Protein AF-A0A534MTF2-F1 (afdb_monomer)

Foldseek 3Di:
DDDPPPDDDPVVVVVVVVVVVVVVCVVQQQWDWDQDPVPSDTDTGGPDDFKDKDWDPDPPDRTDIAIEGEDADVVLVCCLVVVHVYYHYDCVVVVVCVVVVHHPDPDDGPDDDPDDDDDPDDDDDDDDPVGD

Sequence (132 aa):
MSAMRHRYNAEIQRAKGLLELAAALYDTSLSFQTTRAAEQVLQTESRVGYSITLSLAAAREKGVSLSFAADGFRELKAVAQRKISLAWINPSVAATLAFRGKGLFSRPLAIRSIAVFPSYDVMAFAVHESTG

Mean predicted aligned error: 12.07 Å

Radius of gyration: 20.93 Å; Cα contacts (8 Å, |Δi|>4): 111; chains: 1; bounding box: 71×38×53 Å

pLDDT: mean 73.78, std 12.61, range [45.97, 93.81]

Nearest PDB structures (foldseek):
  4bts-assembly1_A3  TM=1.855E-01  e=2.996E-01  Tetrahymena thermophila
  8xpm-assembly1_f4  TM=3.095E-01  e=5.447E+00  Escherichia phage Lambda
  8apo-assembly1_Au  TM=1.886E-01  e=7.574E+00  Polytomella magna

Secondary structure (DSSP, 8-state):
---------HHHHHHHHHHHHHHHHHHHS--EEEE-TTT--EEEE-SS-SEEEEEE--SSS--EEEEEEEESHHHHHHHHTTSSSEEEE-HHHHHHHHHTT--SSSS-------------PPP-----TTT-

Structure (mmCIF, N/CA/C/O backbone):
data_AF-A0A534MTF2-F1
#
_entry.id   AF-A0A534MTF2-F1
#
loop_
_atom_site.group_PDB
_atom_site.id
_atom_site.type_symbol
_atom_site.label_atom_id
_atom_site.label_alt_id
_atom_site.label_comp_id
_atom_site.label_asym_id
_atom_site.label_entity_id
_atom_site.label_seq_id
_atom_site.pdbx_PDB_ins_code
_atom_site.Cartn_x
_atom_site.Cartn_y
_atom_site.Cartn_z
_atom_site.occupancy
_atom_site.B_iso_or_equiv
_atom_site.auth_seq_id
_atom_site.auth_comp_id
_atom_site.auth_asym_id
_atom_site.auth_atom_id
_atom_site.pdbx_PDB_model_num
ATOM 1 N N . MET A 1 1 ? 46.611 13.992 -22.892 1.00 45.97 1 MET A N 1
ATOM 2 C CA . MET A 1 1 ? 46.160 13.359 -21.631 1.00 45.97 1 MET A CA 1
ATOM 3 C C . MET A 1 1 ? 44.718 12.906 -21.823 1.00 45.97 1 MET A C 1
ATOM 5 O O . MET A 1 1 ? 43.863 13.751 -22.047 1.00 45.97 1 MET A O 1
ATOM 9 N N . SER A 1 2 ? 44.461 11.595 -21.855 1.00 51.94 2 SER A N 1
ATOM 10 C CA . SER A 1 2 ? 43.104 11.050 -22.016 1.00 51.94 2 SER A CA 1
ATOM 11 C C . SER A 1 2 ? 42.337 11.237 -20.708 1.00 51.94 2 SER A C 1
ATOM 13 O O . SER A 1 2 ? 42.767 10.728 -19.674 1.00 51.94 2 SER A O 1
ATOM 15 N N . ALA A 1 3 ? 41.245 12.003 -20.730 1.00 56.56 3 ALA A N 1
ATOM 16 C CA . ALA A 1 3 ? 40.379 12.159 -19.570 1.00 56.56 3 ALA A CA 1
ATOM 17 C C . ALA A 1 3 ? 39.772 10.792 -19.225 1.00 56.56 3 ALA A C 1
ATOM 19 O O . ALA A 1 3 ? 38.963 10.251 -19.983 1.00 56.56 3 ALA A O 1
ATOM 20 N N . MET A 1 4 ? 40.189 10.222 -18.096 1.00 53.50 4 MET A N 1
ATOM 21 C CA . MET A 1 4 ? 39.661 8.970 -17.570 1.00 53.50 4 MET A CA 1
ATOM 22 C C . MET A 1 4 ? 38.154 9.137 -17.327 1.00 53.50 4 MET A C 1
ATOM 24 O O . MET A 1 4 ? 37.729 9.737 -16.343 1.00 53.50 4 MET A O 1
ATOM 28 N N . ARG A 1 5 ? 37.324 8.655 -18.260 1.00 57.16 5 ARG A N 1
ATOM 29 C CA . ARG A 1 5 ? 35.864 8.691 -18.121 1.00 57.16 5 ARG A CA 1
ATOM 30 C C . ARG A 1 5 ? 35.455 7.687 -17.053 1.00 57.16 5 ARG A C 1
ATOM 32 O O . ARG A 1 5 ? 35.345 6.493 -17.326 1.00 57.16 5 ARG A O 1
ATOM 39 N N . HIS A 1 6 ? 35.218 8.177 -15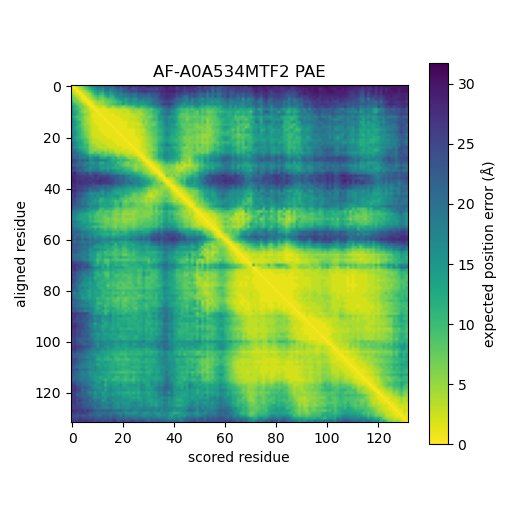.843 1.00 62.28 6 HIS A N 1
ATOM 40 C CA .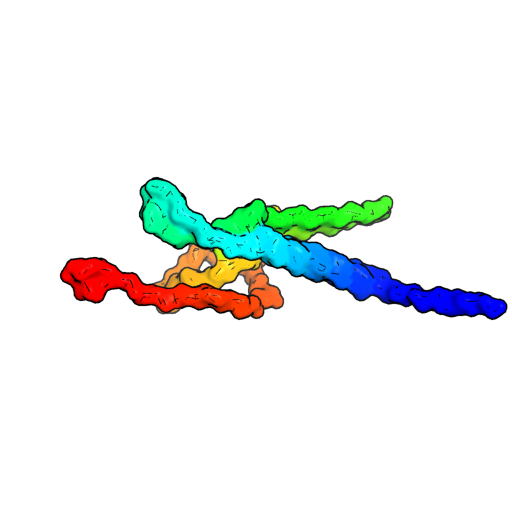 HIS A 1 6 ? 34.650 7.375 -14.772 1.00 62.28 6 HIS A CA 1
ATOM 41 C C . HIS A 1 6 ? 33.191 7.060 -15.132 1.00 62.28 6 HIS A C 1
ATOM 43 O O . HIS A 1 6 ? 32.315 7.922 -15.076 1.00 62.28 6 HIS A O 1
ATOM 49 N N . ARG A 1 7 ? 32.933 5.842 -15.620 1.00 57.56 7 ARG A N 1
ATOM 50 C CA . ARG A 1 7 ? 31.566 5.394 -15.897 1.00 57.56 7 ARG A CA 1
ATOM 51 C C . ARG A 1 7 ? 30.886 5.104 -14.566 1.00 57.56 7 ARG A C 1
ATOM 53 O O . ARG A 1 7 ? 31.275 4.171 -13.871 1.00 57.56 7 ARG A O 1
ATOM 60 N N . TYR A 1 8 ? 29.870 5.891 -14.227 1.00 61.03 8 TYR A N 1
ATOM 61 C CA . TYR A 1 8 ? 28.986 5.570 -13.112 1.00 61.03 8 TYR A CA 1
ATOM 62 C C . TYR A 1 8 ? 28.335 4.203 -13.345 1.00 61.03 8 TYR A C 1
ATOM 64 O O . TYR A 1 8 ? 27.947 3.883 -14.471 1.00 61.03 8 TYR A O 1
ATOM 72 N N . ASN A 1 9 ? 28.217 3.397 -12.287 1.00 76.31 9 ASN A N 1
ATOM 73 C CA . ASN A 1 9 ? 27.555 2.100 -12.366 1.00 76.31 9 ASN A CA 1
ATOM 74 C C . ASN A 1 9 ? 26.104 2.301 -12.846 1.00 76.31 9 ASN A C 1
ATOM 76 O O . ASN A 1 9 ? 25.296 2.950 -12.179 1.00 76.31 9 ASN A O 1
ATOM 80 N N . ALA A 1 10 ? 25.788 1.757 -14.023 1.00 69.94 10 ALA A N 1
ATOM 81 C CA . ALA A 1 10 ? 24.492 1.923 -14.675 1.00 69.94 10 ALA A CA 1
ATOM 82 C C . ALA A 1 10 ? 23.331 1.316 -13.870 1.00 69.94 10 ALA A C 1
ATOM 84 O O . ALA A 1 10 ? 22.180 1.710 -14.040 1.00 69.94 10 ALA A O 1
ATOM 85 N N . GLU A 1 11 ? 23.605 0.343 -13.006 1.00 56.75 11 GLU A N 1
ATOM 86 C CA . GLU A 1 11 ? 22.626 -0.230 -12.087 1.00 56.75 11 GLU A CA 1
ATOM 87 C C . GLU A 1 11 ? 22.278 0.762 -10.971 1.00 56.75 11 GLU A C 1
ATOM 89 O O . GLU A 1 11 ? 21.104 1.058 -10.756 1.00 56.75 11 GLU A O 1
ATOM 94 N N . ILE A 1 12 ? 23.297 1.387 -10.369 1.00 61.56 12 ILE A N 1
ATOM 95 C CA . ILE A 1 12 ? 23.130 2.423 -9.338 1.00 61.56 12 ILE A CA 1
ATOM 96 C C . ILE A 1 12 ? 22.376 3.635 -9.897 1.00 61.56 12 ILE A C 1
ATOM 98 O O . ILE A 1 12 ? 21.466 4.144 -9.250 1.00 61.56 12 ILE A O 1
ATOM 102 N N . GLN A 1 13 ? 22.703 4.080 -11.114 1.00 70.62 13 GLN A N 1
ATOM 103 C CA . GLN A 1 13 ? 22.026 5.223 -11.740 1.00 70.62 13 GLN A CA 1
ATOM 104 C C . GLN A 1 13 ? 20.548 4.940 -12.045 1.00 70.62 13 GLN A C 1
ATOM 106 O O . GLN A 1 13 ? 19.701 5.806 -11.836 1.00 70.62 13 GLN A O 1
ATOM 111 N N . ARG A 1 14 ? 20.211 3.718 -12.481 1.00 65.81 14 ARG A N 1
ATOM 112 C CA . ARG A 1 14 ? 18.814 3.310 -12.711 1.00 65.81 14 ARG A CA 1
ATOM 113 C C . ARG A 1 14 ? 18.022 3.222 -11.409 1.00 65.81 14 ARG A C 1
ATOM 115 O O . ARG A 1 14 ? 16.898 3.714 -11.358 1.00 65.81 14 ARG A O 1
ATOM 122 N N . ALA A 1 15 ? 18.615 2.651 -10.361 1.00 61.75 15 ALA A N 1
ATOM 123 C CA . ALA A 1 15 ? 18.000 2.599 -9.038 1.00 61.75 15 ALA A CA 1
ATOM 124 C C . ALA A 1 15 ? 17.772 4.009 -8.466 1.00 61.75 15 ALA A C 1
ATOM 126 O O . ALA A 1 15 ? 16.673 4.311 -8.005 1.00 61.75 15 ALA A O 1
ATOM 127 N N . LYS A 1 16 ? 18.771 4.895 -8.572 1.00 67.25 16 LYS A N 1
ATOM 128 C CA . LYS A 1 16 ? 18.668 6.301 -8.155 1.00 67.25 16 LYS A CA 1
ATOM 129 C C . LYS A 1 16 ? 17.542 7.030 -8.887 1.00 67.25 16 LYS A C 1
ATOM 131 O O . LYS A 1 16 ? 16.707 7.634 -8.230 1.00 67.25 16 LYS A O 1
ATOM 136 N N . GLY A 1 17 ? 17.473 6.920 -10.215 1.00 72.44 17 GLY A N 1
ATOM 137 C CA . GLY A 1 17 ? 16.425 7.579 -11.002 1.00 72.44 17 GLY A CA 1
ATOM 138 C C . GLY A 1 17 ? 15.009 7.105 -10.652 1.00 72.44 17 GLY A C 1
ATOM 139 O O . GLY A 1 17 ? 14.086 7.914 -10.611 1.00 72.44 17 GLY A O 1
ATOM 140 N N . LEU A 1 18 ? 14.829 5.815 -10.340 1.00 71.56 18 LEU A N 1
ATOM 141 C CA . LEU A 1 18 ? 13.539 5.289 -9.879 1.00 71.56 18 LEU A CA 1
ATOM 142 C C . LEU A 1 18 ? 13.146 5.862 -8.509 1.00 71.56 18 LEU A C 1
ATOM 144 O O . LEU A 1 18 ? 11.994 6.244 -8.3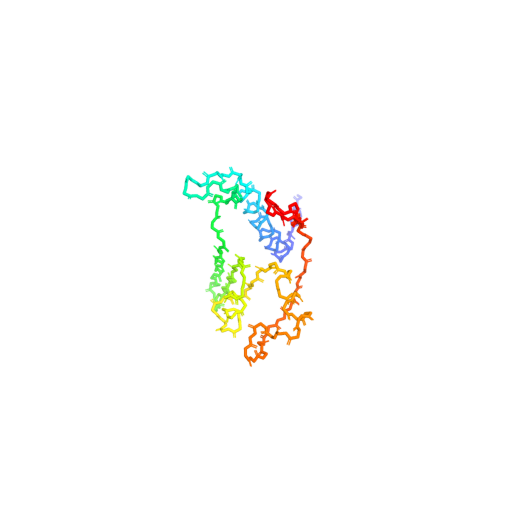13 1.00 71.56 18 LEU A O 1
ATOM 148 N N . LEU A 1 19 ? 14.099 5.929 -7.574 1.00 64.50 19 LEU A N 1
ATOM 149 C CA . LEU A 1 19 ? 13.876 6.502 -6.246 1.00 64.50 19 LEU A CA 1
ATOM 150 C C . LEU A 1 19 ? 13.581 8.003 -6.317 1.00 64.50 19 LEU A C 1
ATOM 152 O O . LEU A 1 19 ? 12.708 8.473 -5.601 1.00 64.50 19 LEU A O 1
ATOM 156 N N . GLU A 1 20 ? 14.250 8.739 -7.204 1.00 70.94 20 GLU A N 1
ATOM 157 C CA . GLU A 1 20 ? 13.979 10.162 -7.439 1.00 70.94 20 GLU A CA 1
ATOM 158 C C . GLU A 1 20 ? 12.593 10.388 -8.048 1.00 70.94 20 GLU A C 1
ATOM 160 O O . GLU A 1 20 ? 11.888 11.296 -7.622 1.00 70.94 20 GLU A O 1
ATOM 165 N N . LEU A 1 21 ? 12.156 9.540 -8.985 1.00 72.12 21 LEU A N 1
ATOM 166 C CA . LEU A 1 21 ? 10.784 9.567 -9.505 1.00 72.12 21 LEU A CA 1
ATOM 167 C C . LEU A 1 21 ? 9.756 9.293 -8.404 1.00 72.12 21 LEU A C 1
ATOM 169 O O . LEU A 1 21 ? 8.764 10.008 -8.304 1.00 72.12 21 LEU A O 1
ATOM 173 N N . ALA A 1 22 ? 9.994 8.282 -7.567 1.00 68.88 22 ALA A N 1
ATOM 174 C CA . ALA A 1 22 ? 9.119 7.969 -6.442 1.00 68.88 22 ALA A CA 1
ATOM 175 C C . ALA A 1 22 ? 9.076 9.112 -5.413 1.00 68.88 22 ALA A C 1
ATOM 177 O O . ALA A 1 22 ? 7.994 9.476 -4.959 1.00 68.88 22 ALA A O 1
ATOM 178 N N . ALA A 1 23 ? 10.226 9.711 -5.091 1.00 65.44 23 ALA A N 1
ATOM 179 C CA . ALA A 1 23 ? 10.329 10.852 -4.186 1.00 65.44 23 ALA A CA 1
ATOM 180 C C . ALA A 1 23 ? 9.636 12.095 -4.755 1.00 65.44 23 ALA A C 1
ATOM 182 O O . ALA A 1 23 ? 8.852 12.723 -4.058 1.00 65.44 23 ALA A O 1
ATOM 183 N N . ALA A 1 24 ? 9.831 12.405 -6.039 1.00 68.62 24 ALA A N 1
ATOM 184 C CA . ALA A 1 24 ? 9.158 13.52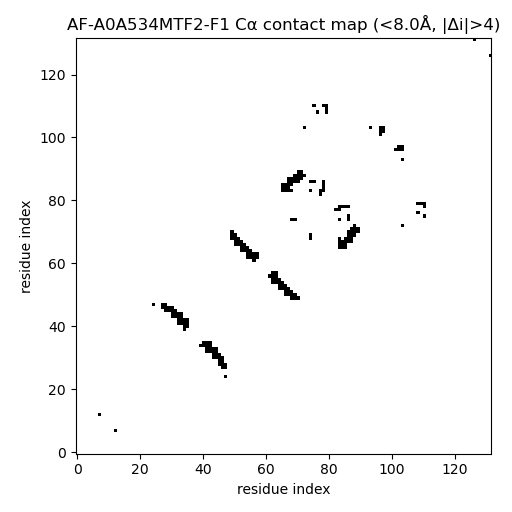3 -6.695 1.00 68.62 24 ALA A CA 1
ATOM 185 C C . ALA A 1 24 ? 7.637 13.326 -6.741 1.00 68.62 24 ALA A C 1
ATOM 187 O O . ALA A 1 24 ? 6.883 14.277 -6.543 1.00 68.62 24 ALA A O 1
ATOM 188 N N . LEU A 1 25 ? 7.169 12.095 -6.969 1.00 66.50 25 LEU A N 1
ATOM 189 C CA . LEU A 1 25 ? 5.749 11.766 -6.866 1.00 66.50 25 LEU A CA 1
ATOM 190 C C . LEU A 1 25 ? 5.247 11.949 -5.434 1.00 66.50 25 LEU A C 1
ATOM 192 O O . LEU A 1 25 ? 4.185 12.526 -5.266 1.00 66.50 25 LEU A O 1
ATOM 196 N N . TYR A 1 26 ? 6.010 11.550 -4.416 1.00 63.53 26 TYR A N 1
ATOM 197 C CA . TYR A 1 26 ? 5.660 11.787 -3.015 1.00 63.53 26 TYR A CA 1
ATOM 198 C C . TYR A 1 26 ? 5.581 13.289 -2.682 1.00 63.53 26 TYR A C 1
ATOM 200 O O . TYR A 1 26 ? 4.544 13.756 -2.212 1.00 63.53 26 TYR A O 1
ATOM 208 N N . ASP A 1 27 ? 6.612 14.065 -3.021 1.00 65.00 27 ASP A N 1
ATOM 209 C CA . ASP A 1 27 ? 6.695 15.510 -2.761 1.00 65.00 27 ASP A CA 1
ATOM 210 C C . ASP A 1 27 ? 5.620 16.311 -3.510 1.00 65.00 27 ASP A C 1
ATOM 212 O O . ASP A 1 27 ? 5.107 17.310 -3.012 1.00 65.00 27 ASP A O 1
ATOM 216 N N . THR A 1 28 ? 5.233 15.875 -4.711 1.00 62.78 28 THR A N 1
ATOM 217 C CA . THR A 1 28 ? 4.140 16.509 -5.472 1.00 62.78 28 THR A CA 1
ATOM 218 C C . THR A 1 28 ? 2.759 15.961 -5.110 1.00 62.78 28 THR A C 1
ATOM 220 O O . THR A 1 28 ? 1.754 16.630 -5.366 1.00 62.78 28 THR A O 1
ATOM 223 N N . SER A 1 29 ? 2.698 14.783 -4.479 1.00 57.31 29 SER A N 1
ATOM 224 C CA . SER A 1 29 ? 1.480 14.199 -3.909 1.00 57.31 29 SER A CA 1
ATOM 225 C C . SER A 1 29 ? 1.078 14.796 -2.578 1.00 57.31 29 SER A C 1
ATOM 227 O O . SER A 1 29 ? -0.009 14.443 -2.116 1.00 57.31 29 SER A O 1
ATOM 229 N N . LEU A 1 30 ? 1.926 15.653 -1.985 1.00 59.53 30 LEU A N 1
ATOM 230 C CA . LEU A 1 30 ? 1.723 16.200 -0.649 1.00 59.53 30 LEU A CA 1
ATOM 231 C C . LEU A 1 30 ? 0.265 16.582 -0.459 1.00 59.53 30 LEU A C 1
ATOM 233 O O . LEU A 1 30 ? -0.300 17.424 -1.167 1.00 59.53 30 LEU A O 1
ATOM 237 N N . SER A 1 31 ? -0.338 15.849 0.464 1.00 59.91 31 SER A N 1
ATOM 238 C CA . SER A 1 31 ? -1.759 15.878 0.670 1.00 59.91 31 SER A CA 1
ATOM 239 C C . SER A 1 31 ? -2.162 17.253 1.178 1.00 59.91 31 SER A C 1
ATOM 241 O O . SER A 1 31 ? -1.477 17.843 2.014 1.00 59.91 31 SER A O 1
ATOM 243 N N . PHE A 1 32 ? -3.279 17.769 0.691 1.00 65.25 32 PHE A N 1
ATOM 244 C CA . PHE A 1 32 ? -3.841 19.023 1.166 1.00 65.25 32 PHE A CA 1
ATOM 245 C C . PHE A 1 32 ? -5.186 18.758 1.833 1.00 65.25 32 PHE A C 1
ATOM 247 O O . PHE A 1 32 ? -5.917 17.832 1.473 1.00 65.25 32 PHE A O 1
ATOM 254 N N . GLN A 1 33 ? -5.492 19.569 2.842 1.00 67.50 33 GLN A N 1
ATOM 255 C CA . GLN A 1 33 ? -6.785 19.513 3.506 1.00 67.50 33 GLN A CA 1
ATOM 256 C C . GLN A 1 33 ? -7.835 20.167 2.617 1.00 67.50 33 GLN A C 1
ATOM 258 O O . GLN A 1 33 ? -7.636 21.262 2.088 1.00 67.50 33 GLN A O 1
ATOM 263 N N . THR A 1 34 ? -8.961 19.492 2.467 1.00 66.50 34 THR A N 1
ATOM 264 C CA . THR A 1 34 ? -10.122 19.985 1.735 1.00 66.50 34 THR A CA 1
ATOM 265 C C . THR A 1 34 ? -11.386 19.594 2.483 1.00 66.50 34 THR A C 1
ATOM 267 O O . THR A 1 34 ? -11.462 18.534 3.105 1.00 66.50 34 THR A O 1
ATOM 270 N N . THR A 1 35 ? -12.384 20.470 2.447 1.00 62.94 35 THR A N 1
ATOM 271 C CA . THR A 1 35 ? -13.691 20.226 3.053 1.00 62.94 35 THR A CA 1
ATOM 272 C C . THR A 1 35 ? -14.657 19.903 1.924 1.00 62.94 35 THR A C 1
ATOM 274 O O . THR A 1 35 ? -15.082 20.798 1.189 1.00 62.94 35 THR A O 1
ATOM 277 N N . ARG A 1 36 ? -15.016 18.626 1.742 1.00 58.03 36 ARG A N 1
ATOM 278 C CA . ARG A 1 36 ? -16.057 18.281 0.764 1.00 58.03 36 ARG A CA 1
ATOM 279 C C . ARG A 1 36 ? -17.398 18.824 1.246 1.00 58.03 36 ARG A C 1
ATOM 281 O O . ARG A 1 36 ? -17.875 18.456 2.318 1.00 58.03 36 ARG A O 1
ATOM 288 N N . ALA A 1 37 ? -18.025 19.658 0.415 1.00 53.50 37 ALA A N 1
ATOM 289 C CA . ALA A 1 37 ? -19.275 20.354 0.728 1.00 53.50 37 ALA A CA 1
ATOM 290 C C . ALA A 1 37 ? -20.435 19.421 1.135 1.00 53.50 37 ALA A C 1
ATOM 292 O O . ALA A 1 37 ? -21.335 19.853 1.847 1.00 53.50 37 ALA A O 1
ATOM 293 N N . ALA A 1 38 ? -20.408 18.154 0.706 1.00 56.78 38 ALA A N 1
ATOM 294 C CA . ALA A 1 38 ? -21.454 17.175 1.001 1.00 56.78 38 ALA A CA 1
ATOM 295 C C . ALA A 1 38 ? -21.316 16.493 2.375 1.00 56.78 38 ALA A C 1
ATOM 297 O O . ALA A 1 38 ? -22.314 16.021 2.908 1.00 56.78 38 ALA A O 1
ATOM 298 N N . GLU A 1 39 ? -20.108 16.423 2.941 1.00 57.59 39 GLU A N 1
ATOM 299 C CA . GLU A 1 39 ? -19.849 15.629 4.153 1.00 57.59 39 GLU A CA 1
ATOM 300 C C . GLU A 1 39 ? -19.468 16.494 5.359 1.00 57.59 39 GLU A C 1
ATOM 302 O O . GLU A 1 39 ? -19.540 16.016 6.482 1.00 57.59 39 GLU A O 1
ATOM 307 N N . GLN A 1 40 ? -19.063 17.756 5.153 1.00 61.53 40 GLN A N 1
ATOM 308 C CA . GLN A 1 40 ? -18.507 18.641 6.196 1.00 61.53 40 GLN A CA 1
ATOM 309 C C . GLN A 1 40 ? -17.341 18.032 7.005 1.00 61.53 40 GLN A C 1
ATOM 311 O O . GLN A 1 40 ? -16.912 18.598 8.007 1.00 61.53 40 GLN A O 1
ATOM 316 N N . VAL A 1 41 ? -16.779 16.912 6.546 1.00 55.00 41 VAL A N 1
ATOM 317 C CA . VAL A 1 41 ? -15.615 16.264 7.144 1.00 55.00 41 VAL A CA 1
ATOM 318 C C . VAL A 1 41 ? -14.355 16.738 6.428 1.00 55.00 41 VAL A C 1
ATOM 320 O O . VAL A 1 41 ? -14.311 16.849 5.199 1.00 55.00 41 VAL A O 1
ATOM 323 N N . LEU A 1 42 ? -13.323 17.016 7.220 1.00 59.91 42 LEU A N 1
ATOM 324 C CA . LEU A 1 42 ? -11.996 17.367 6.744 1.00 59.91 42 LEU A CA 1
ATOM 325 C C . LEU A 1 42 ? -11.367 16.139 6.069 1.00 59.91 42 LEU A C 1
ATOM 327 O O . LEU A 1 42 ? -11.132 15.122 6.721 1.00 59.91 42 LEU A O 1
ATOM 331 N N . GLN A 1 43 ? -11.123 16.220 4.763 1.00 59.09 43 GLN A N 1
ATOM 332 C CA . GLN A 1 43 ? -10.496 15.152 3.991 1.00 59.09 43 GLN A CA 1
ATOM 333 C C . GLN A 1 43 ? -9.064 15.524 3.616 1.00 59.09 43 GLN A C 1
ATOM 335 O O . GLN A 1 43 ? -8.744 16.678 3.323 1.00 59.09 43 GLN A O 1
ATOM 340 N N . THR A 1 44 ? -8.210 14.508 3.605 1.00 59.91 44 THR A N 1
ATOM 341 C CA . THR A 1 44 ? -6.841 14.584 3.104 1.00 59.91 44 THR A CA 1
ATOM 342 C C . THR A 1 44 ? -6.860 14.117 1.649 1.00 59.91 44 THR A C 1
ATOM 344 O O . THR A 1 44 ? -6.951 12.919 1.392 1.00 59.91 44 THR A O 1
ATOM 347 N N . GLU A 1 45 ? -6.821 15.047 0.693 1.00 62.59 45 GLU A N 1
ATOM 348 C CA . GLU A 1 45 ? -6.765 14.734 -0.744 1.00 62.59 45 GLU A CA 1
ATOM 349 C C . GLU A 1 45 ? -5.339 14.888 -1.285 1.00 62.59 45 GLU A C 1
ATOM 351 O O . GLU A 1 45 ? -4.516 15.598 -0.712 1.00 62.59 45 GLU A O 1
ATOM 356 N N . SER A 1 46 ? -5.043 14.231 -2.408 1.00 63.72 46 SER A N 1
ATOM 357 C CA . SER A 1 46 ? -3.777 14.375 -3.131 1.00 63.72 46 SER A CA 1
ATOM 358 C C . SER A 1 46 ? -4.033 14.844 -4.561 1.00 63.72 46 SER A C 1
ATOM 360 O O . SER A 1 46 ? -5.029 14.474 -5.183 1.00 63.72 46 SER A O 1
ATOM 362 N N . ARG A 1 47 ? -3.123 15.665 -5.104 1.00 64.69 47 ARG A N 1
ATOM 363 C CA . ARG A 1 47 ? -3.170 16.106 -6.513 1.00 64.69 47 ARG A CA 1
ATOM 364 C C . ARG A 1 47 ? -2.919 14.963 -7.494 1.00 64.69 47 ARG A C 1
ATOM 366 O O . ARG A 1 47 ? -3.284 15.065 -8.663 1.00 64.69 47 ARG A O 1
ATOM 373 N N . VAL A 1 48 ? -2.281 13.899 -7.026 1.00 63.12 48 VAL A N 1
ATOM 374 C CA . VAL A 1 48 ? -2.095 12.654 -7.765 1.00 63.12 48 VAL A CA 1
ATOM 375 C C . VAL A 1 48 ? -3.035 11.599 -7.196 1.00 63.12 48 VAL A C 1
ATOM 377 O O . VAL A 1 48 ? -3.342 11.584 -6.009 1.00 63.12 48 VAL A O 1
ATOM 380 N N . GLY A 1 49 ? -3.544 10.729 -8.070 1.00 66.38 49 GLY A N 1
ATOM 381 C CA . GLY A 1 49 ? -4.399 9.619 -7.658 1.00 66.38 49 GLY A CA 1
ATOM 382 C C . GLY A 1 49 ? -3.661 8.596 -6.785 1.00 66.38 49 GLY A C 1
ATOM 383 O O . GLY A 1 49 ? -2.485 8.730 -6.469 1.00 66.38 49 GLY A O 1
ATOM 384 N N . TYR A 1 50 ? -4.348 7.511 -6.439 1.00 68.69 50 TYR A N 1
ATOM 385 C CA . TYR A 1 50 ? -3.854 6.500 -5.496 1.00 68.69 50 TYR A CA 1
ATOM 386 C C . TYR A 1 50 ? -3.171 5.284 -6.162 1.00 68.69 50 TYR A C 1
ATOM 388 O O . TYR A 1 50 ? -2.825 4.309 -5.492 1.00 68.69 50 TYR A O 1
ATOM 396 N N . SER A 1 51 ? -2.982 5.302 -7.487 1.00 65.44 51 SER A N 1
ATOM 397 C CA . SER A 1 51 ? -2.343 4.211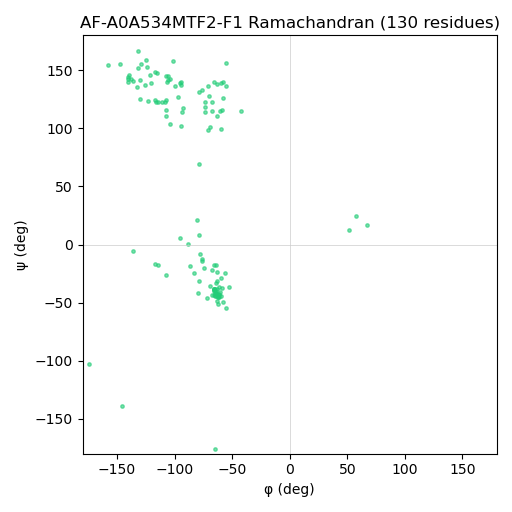 -8.234 1.00 65.44 51 SER A CA 1
ATOM 398 C C . SER A 1 51 ? -1.423 4.730 -9.333 1.00 65.44 51 SER A C 1
ATOM 400 O O . SER A 1 51 ? -1.747 5.686 -10.034 1.00 65.44 51 SER A O 1
ATOM 402 N N . ILE A 1 52 ? -0.274 4.068 -9.487 1.00 69.44 52 ILE A N 1
ATOM 403 C CA . ILE A 1 52 ? 0.758 4.382 -10.477 1.00 69.44 52 ILE A CA 1
ATOM 404 C C . ILE A 1 52 ? 1.183 3.082 -11.163 1.00 69.44 52 ILE A C 1
ATOM 406 O O . ILE A 1 52 ? 1.426 2.066 -10.511 1.00 69.44 52 ILE A O 1
ATOM 410 N N . THR A 1 53 ? 1.308 3.115 -12.490 1.00 70.25 53 THR A N 1
ATOM 411 C CA . THR A 1 53 ? 1.890 2.017 -13.276 1.00 70.25 53 THR A CA 1
ATOM 412 C C . THR A 1 53 ? 3.153 2.500 -13.972 1.00 70.25 53 THR A C 1
ATOM 414 O O . THR A 1 53 ? 3.120 3.459 -14.737 1.00 70.25 53 THR A O 1
ATOM 417 N N . LEU A 1 54 ? 4.263 1.809 -13.729 1.00 68.50 54 LEU A N 1
ATOM 418 C CA . LEU A 1 54 ? 5.560 2.040 -14.352 1.00 68.50 54 LEU A CA 1
ATOM 419 C C . LEU A 1 54 ? 5.864 0.865 -15.278 1.00 68.50 54 LEU A C 1
ATOM 421 O O . LEU A 1 54 ? 5.894 -0.286 -14.851 1.00 68.50 54 LEU A O 1
ATOM 425 N N . SER A 1 55 ? 6.093 1.138 -16.557 1.00 65.81 55 SER A N 1
ATOM 426 C CA . SER A 1 55 ? 6.442 0.098 -17.528 1.00 65.81 55 SER A CA 1
ATOM 427 C C . SER A 1 55 ? 7.768 0.430 -18.189 1.00 65.81 55 SER A C 1
ATOM 429 O O . SER A 1 55 ? 7.920 1.499 -18.774 1.00 65.81 55 SER A O 1
ATOM 431 N N . LEU A 1 56 ? 8.725 -0.493 -18.102 1.00 64.06 56 LEU A N 1
ATOM 432 C CA . LEU A 1 56 ? 10.018 -0.386 -18.764 1.00 64.06 56 LEU A CA 1
ATOM 433 C C . LEU A 1 56 ? 10.064 -1.377 -19.925 1.00 64.06 56 LEU A C 1
ATOM 435 O O . LEU A 1 56 ? 10.128 -2.586 -19.707 1.00 64.06 56 LEU A O 1
ATOM 439 N N . ALA A 1 57 ? 10.054 -0.873 -21.157 1.00 63.03 57 ALA A N 1
ATOM 440 C CA . ALA A 1 57 ? 10.276 -1.696 -22.340 1.00 63.03 57 ALA A CA 1
ATOM 441 C C . ALA A 1 57 ? 11.778 -1.966 -22.517 1.00 63.03 57 ALA A C 1
ATOM 443 O O . ALA A 1 57 ? 12.588 -1.040 -22.473 1.00 63.03 57 ALA A O 1
ATOM 444 N N . ALA A 1 58 ? 12.161 -3.225 -22.737 1.00 60.28 58 ALA A N 1
ATOM 445 C CA . ALA A 1 58 ? 13.522 -3.562 -23.137 1.00 60.28 58 ALA A CA 1
ATOM 446 C C . ALA A 1 58 ? 13.599 -3.651 -24.666 1.00 60.28 58 ALA A C 1
ATOM 448 O O . ALA A 1 58 ? 12.709 -4.190 -25.315 1.00 60.28 58 ALA A O 1
ATOM 449 N N . ALA A 1 59 ? 14.690 -3.150 -25.250 1.00 57.38 59 ALA A N 1
ATOM 450 C CA . ALA A 1 59 ? 14.882 -3.149 -26.703 1.00 57.38 59 ALA A CA 1
ATOM 451 C C . ALA A 1 59 ? 15.026 -4.561 -27.311 1.00 57.38 59 ALA A C 1
ATOM 453 O O . ALA A 1 59 ? 14.916 -4.717 -28.523 1.00 57.38 59 ALA A O 1
ATOM 454 N N . ARG A 1 60 ? 15.320 -5.581 -26.489 1.00 53.62 60 ARG A N 1
ATOM 455 C CA . ARG A 1 60 ? 15.561 -6.969 -26.930 1.00 53.62 60 ARG A CA 1
ATOM 456 C C . ARG A 1 60 ? 14.884 -8.050 -26.073 1.00 53.62 60 ARG A C 1
ATOM 458 O O . ARG A 1 60 ? 14.929 -9.211 -26.456 1.00 53.62 60 ARG A O 1
ATOM 465 N N . GLU A 1 61 ? 14.242 -7.697 -24.958 1.00 57.84 61 GLU A N 1
ATOM 466 C CA . GLU A 1 61 ? 13.578 -8.647 -24.047 1.00 57.84 61 GLU A CA 1
ATOM 467 C C . GLU A 1 61 ? 12.158 -8.189 -23.690 1.00 57.84 61 GLU A C 1
ATOM 469 O O . GLU A 1 61 ? 11.782 -7.038 -23.926 1.00 57.84 61 GLU A O 1
ATOM 474 N N . LYS A 1 62 ? 11.354 -9.083 -23.094 1.00 58.91 62 LYS A N 1
ATOM 475 C CA . LYS A 1 62 ? 10.069 -8.699 -22.496 1.00 58.91 62 LYS A CA 1
ATOM 476 C C . LYS A 1 62 ? 10.335 -7.687 -21.380 1.00 58.91 62 LYS A C 1
ATOM 478 O O . LYS A 1 62 ? 10.967 -8.012 -20.382 1.00 58.91 62 LYS A O 1
ATOM 483 N N . GLY A 1 63 ? 9.851 -6.463 -21.578 1.00 60.78 63 GLY A N 1
ATOM 484 C CA . GLY A 1 63 ? 9.918 -5.403 -20.579 1.00 60.78 63 GLY A CA 1
ATOM 485 C C . GLY A 1 63 ? 9.291 -5.802 -19.240 1.00 60.78 63 GLY A C 1
ATOM 486 O O . GLY A 1 63 ? 8.427 -6.679 -19.180 1.00 60.78 63 GLY A O 1
ATOM 487 N N . VAL A 1 64 ? 9.712 -5.139 -18.164 1.00 66.69 64 VAL A N 1
ATOM 488 C CA . VAL A 1 64 ? 9.145 -5.329 -16.822 1.00 66.69 64 VAL A CA 1
ATOM 489 C C . VAL A 1 64 ? 8.104 -4.241 -16.582 1.00 66.69 64 VAL A C 1
ATOM 491 O O . VAL A 1 64 ? 8.392 -3.053 -16.732 1.00 66.69 64 VAL A O 1
ATOM 494 N N . SER A 1 65 ? 6.891 -4.646 -16.206 1.00 71.62 65 SER A N 1
ATOM 495 C CA . SER A 1 65 ? 5.842 -3.730 -15.757 1.00 71.62 65 SER A CA 1
ATOM 496 C C . SER A 1 65 ? 5.658 -3.884 -14.251 1.00 71.62 65 SER A C 1
ATOM 498 O O . SER A 1 65 ? 5.443 -4.994 -13.757 1.00 71.62 65 SER A O 1
ATOM 500 N N . LEU A 1 66 ? 5.783 -2.773 -13.530 1.00 79.38 66 LEU A N 1
ATOM 501 C CA . LEU A 1 66 ? 5.541 -2.668 -12.101 1.00 79.38 66 LEU A CA 1
ATOM 502 C C . LEU A 1 66 ? 4.338 -1.749 -11.883 1.00 79.38 66 LEU A C 1
ATOM 504 O O . LEU A 1 66 ? 4.339 -0.594 -12.298 1.00 79.38 66 LEU A O 1
ATOM 508 N N . SER A 1 67 ? 3.313 -2.249 -11.210 1.00 81.25 67 SER A N 1
ATOM 509 C CA . SER A 1 67 ? 2.124 -1.472 -10.855 1.00 81.25 67 SER A CA 1
ATOM 510 C C . SER A 1 67 ? 1.933 -1.442 -9.349 1.00 81.25 67 SER A C 1
ATOM 512 O O . SER A 1 67 ? 2.135 -2.439 -8.653 1.00 81.25 67 SER A O 1
ATOM 514 N N . PHE A 1 68 ? 1.550 -0.273 -8.855 1.00 81.50 68 PHE A N 1
ATOM 515 C CA . PHE A 1 68 ? 1.401 0.027 -7.445 1.00 81.50 68 PHE A CA 1
ATOM 516 C C . PHE A 1 68 ? 0.041 0.678 -7.187 1.00 81.50 68 PHE A C 1
ATOM 518 O O . PHE A 1 68 ? -0.428 1.507 -7.974 1.00 81.50 68 PHE A O 1
ATOM 525 N N . ALA A 1 69 ? -0.586 0.319 -6.072 1.00 79.88 69 ALA A N 1
ATOM 526 C CA . ALA A 1 69 ? -1.765 1.007 -5.564 1.00 79.88 69 ALA A CA 1
ATOM 527 C C . ALA A 1 69 ? -1.703 1.124 -4.039 1.00 79.88 69 ALA A C 1
ATOM 529 O O . ALA A 1 69 ? -1.255 0.196 -3.361 1.00 79.88 69 ALA A O 1
ATOM 530 N N . ALA A 1 70 ? -2.171 2.248 -3.511 1.00 80.69 70 ALA A N 1
ATOM 531 C CA . ALA A 1 70 ? -2.331 2.469 -2.083 1.00 80.69 70 ALA A CA 1
ATOM 532 C C . ALA A 1 70 ? -3.812 2.660 -1.767 1.00 80.69 70 ALA A C 1
ATOM 534 O O . ALA A 1 70 ? -4.428 3.528 -2.370 1.00 80.69 70 ALA A O 1
ATOM 535 N N . ASP A 1 71 ? -4.373 1.842 -0.877 1.00 75.38 71 ASP A N 1
ATOM 536 C CA . ASP A 1 71 ? -5.739 2.000 -0.352 1.00 75.38 71 ASP A CA 1
ATOM 537 C C . ASP A 1 71 ? -5.959 0.938 0.751 1.00 75.38 71 ASP A C 1
ATOM 539 O O . ASP A 1 71 ? -5.399 1.039 1.849 1.00 75.38 71 ASP A O 1
ATOM 543 N N . GLY A 1 72 ? -6.681 -0.151 0.451 1.00 79.44 72 GLY A N 1
ATOM 544 C CA . GLY A 1 72 ? -7.122 -1.127 1.444 1.00 79.44 72 GLY A CA 1
ATOM 545 C C . GLY A 1 72 ? -7.163 -2.573 0.942 1.00 79.44 72 GLY A C 1
ATOM 546 O O . GLY A 1 72 ? -6.258 -3.087 0.284 1.00 79.44 72 GLY A O 1
ATOM 547 N N . PHE A 1 73 ? -8.205 -3.314 1.328 1.00 87.06 73 PHE A N 1
ATOM 548 C CA . PHE A 1 73 ? -8.235 -4.775 1.152 1.00 87.06 73 PHE A CA 1
ATOM 549 C C . PHE A 1 73 ? -8.476 -5.240 -0.286 1.00 87.06 73 PHE A C 1
ATOM 551 O O . PHE A 1 73 ? -8.168 -6.389 -0.624 1.00 87.06 73 PHE A O 1
ATOM 558 N N . ARG A 1 74 ? -9.038 -4.380 -1.141 1.00 89.25 74 ARG A N 1
ATOM 559 C CA . ARG A 1 74 ? -9.246 -4.682 -2.563 1.00 89.25 74 ARG A CA 1
ATOM 560 C C . ARG A 1 74 ? -7.900 -4.832 -3.273 1.00 89.25 74 ARG A C 1
ATOM 562 O O . ARG A 1 74 ? -7.732 -5.751 -4.074 1.00 89.25 74 ARG A O 1
ATOM 569 N N . GLU A 1 75 ? -6.931 -4.005 -2.917 1.00 89.44 75 GLU A N 1
ATOM 570 C CA . GLU A 1 75 ? -5.593 -3.957 -3.498 1.00 89.44 75 GLU A CA 1
ATOM 571 C C . GLU A 1 75 ? -4.799 -5.211 -3.111 1.00 89.44 75 GLU A C 1
ATOM 573 O O . GLU A 1 75 ? -4.132 -5.801 -3.959 1.00 89.44 75 GLU A O 1
ATOM 578 N N . LEU A 1 76 ? -4.983 -5.739 -1.894 1.00 90.56 76 LEU A N 1
ATOM 579 C CA . LEU A 1 76 ? -4.419 -7.041 -1.503 1.00 90.56 76 LEU A CA 1
ATOM 580 C C . LEU A 1 76 ? -4.933 -8.192 -2.379 1.00 90.56 76 LEU A C 1
ATOM 582 O O . LEU A 1 76 ? -4.158 -9.065 -2.779 1.00 90.56 76 LEU A O 1
ATOM 586 N N . LYS A 1 77 ? -6.230 -8.193 -2.722 1.00 92.06 77 LYS A N 1
ATOM 587 C CA . LYS A 1 77 ? -6.784 -9.171 -3.674 1.00 92.06 77 LYS A CA 1
ATOM 588 C C . LYS A 1 77 ? -6.205 -8.967 -5.071 1.00 92.06 77 LYS A C 1
ATOM 590 O O . LYS A 1 77 ? -5.932 -9.954 -5.749 1.00 92.06 77 LYS A O 1
ATOM 595 N N . ALA A 1 78 ? -6.011 -7.722 -5.500 1.00 92.00 78 ALA A N 1
ATOM 596 C CA . ALA A 1 78 ? -5.433 -7.413 -6.802 1.00 92.00 78 ALA A CA 1
ATOM 597 C C . ALA A 1 78 ? -3.979 -7.910 -6.919 1.00 92.00 78 ALA A C 1
ATOM 599 O O . ALA A 1 78 ? -3.640 -8.510 -7.941 1.00 92.00 78 ALA A O 1
ATOM 600 N N . VAL A 1 79 ? -3.164 -7.776 -5.863 1.00 92.94 79 VAL A N 1
ATOM 601 C CA . VAL A 1 79 ? -1.813 -8.370 -5.790 1.00 92.94 79 VAL A CA 1
ATOM 602 C C . VAL A 1 79 ? -1.884 -9.895 -5.846 1.00 92.94 79 VAL A C 1
ATOM 604 O O . VAL A 1 79 ? -1.214 -10.518 -6.667 1.00 92.94 79 VAL A O 1
ATOM 607 N N . ALA A 1 80 ? -2.750 -10.518 -5.039 1.00 93.81 80 ALA A N 1
ATOM 608 C CA . ALA A 1 80 ? -2.916 -11.97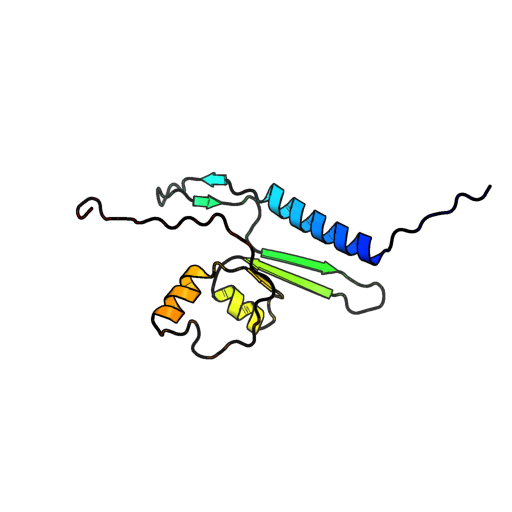5 -5.038 1.00 93.81 80 ALA A CA 1
ATOM 609 C C . ALA A 1 80 ? -3.365 -12.531 -6.407 1.00 93.81 80 ALA A C 1
ATOM 611 O O . ALA A 1 80 ? -3.046 -13.665 -6.760 1.00 93.81 80 ALA A O 1
ATOM 612 N N . GLN A 1 81 ? -4.097 -11.728 -7.185 1.00 93.81 81 GLN A N 1
ATOM 613 C CA . GLN A 1 81 ? -4.545 -12.034 -8.547 1.00 93.81 81 GLN A CA 1
ATOM 614 C C . GLN A 1 81 ? -3.535 -11.628 -9.632 1.00 93.81 81 GLN A C 1
ATOM 616 O O . GLN A 1 81 ? -3.820 -11.827 -10.811 1.00 93.81 81 GLN A O 1
ATOM 621 N N . ARG A 1 82 ? -2.376 -11.066 -9.260 1.00 92.06 82 ARG A N 1
ATOM 622 C CA . ARG A 1 82 ? -1.350 -10.527 -10.171 1.00 92.06 82 ARG A CA 1
ATOM 623 C C . ARG A 1 82 ? -1.856 -9.422 -11.110 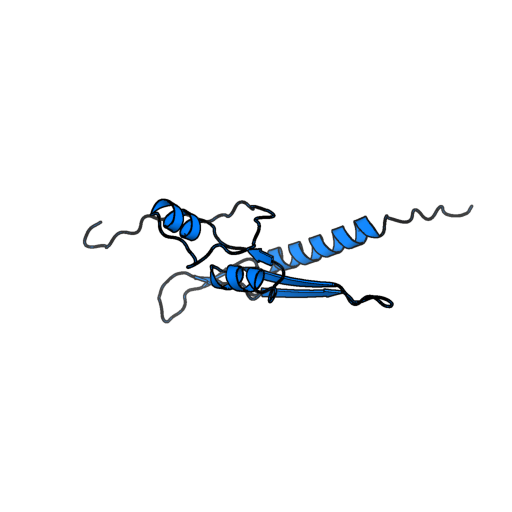1.00 92.06 82 ARG A C 1
ATOM 625 O O . ARG A 1 82 ? -1.294 -9.223 -12.181 1.00 92.06 82 ARG A O 1
ATOM 632 N N . LYS A 1 83 ? -2.919 -8.712 -10.721 1.00 91.00 83 LYS A N 1
ATOM 633 C CA . LYS A 1 83 ? -3.446 -7.551 -11.461 1.00 91.00 83 LYS A CA 1
ATOM 634 C C . LYS A 1 83 ? -2.622 -6.294 -11.215 1.00 91.00 83 LYS A C 1
ATOM 636 O O . LYS A 1 83 ? -2.526 -5.457 -12.102 1.00 91.00 83 LYS A O 1
ATOM 641 N N . ILE A 1 84 ? -2.049 -6.187 -10.018 1.00 89.19 84 ILE A N 1
ATOM 642 C CA . ILE A 1 84 ? -1.046 -5.183 -9.669 1.00 89.19 84 ILE A CA 1
ATOM 643 C C . ILE A 1 84 ? 0.163 -5.865 -9.027 1.00 89.19 84 ILE A C 1
ATOM 645 O O . ILE A 1 84 ? 0.034 -6.964 -8.481 1.00 89.19 84 ILE A O 1
ATOM 649 N N . SER A 1 85 ? 1.334 -5.239 -9.096 1.00 89.94 85 SER A N 1
ATOM 650 C CA . SER A 1 85 ? 2.571 -5.811 -8.551 1.00 89.94 85 SER A CA 1
ATOM 651 C C . SER A 1 85 ? 2.678 -5.634 -7.039 1.00 89.94 85 SER A C 1
ATOM 653 O O . SER A 1 85 ? 3.104 -6.557 -6.349 1.00 89.94 85 SER A O 1
ATOM 655 N N . LEU A 1 86 ? 2.303 -4.460 -6.527 1.00 90.38 86 LEU A N 1
ATOM 656 C CA . LEU A 1 86 ? 2.473 -4.066 -5.130 1.00 90.38 86 LEU A CA 1
ATOM 657 C C . LEU A 1 86 ? 1.239 -3.317 -4.618 1.00 90.38 86 LEU A C 1
ATOM 659 O O . LEU A 1 86 ? 0.619 -2.550 -5.353 1.00 90.38 86 LEU A O 1
ATOM 663 N N . ALA A 1 87 ? 0.923 -3.520 -3.340 1.00 89.12 87 ALA A N 1
ATOM 664 C CA . ALA A 1 87 ? -0.089 -2.756 -2.623 1.00 89.12 87 ALA A CA 1
ATOM 665 C C . ALA A 1 87 ? 0.512 -2.156 -1.349 1.00 89.12 87 ALA A C 1
ATOM 667 O O . ALA A 1 87 ? 1.230 -2.851 -0.626 1.00 89.12 87 ALA A O 1
ATOM 668 N N . TRP A 1 88 ? 0.183 -0.900 -1.061 1.00 86.81 88 TRP A N 1
ATOM 669 C CA . TRP A 1 88 ? 0.445 -0.258 0.226 1.00 86.81 88 TRP A CA 1
ATOM 670 C C . TRP A 1 88 ? -0.880 -0.087 0.954 1.00 86.81 88 TRP A C 1
ATOM 672 O O . TRP A 1 88 ? -1.815 0.516 0.440 1.00 86.81 88 TRP A O 1
ATOM 682 N N . ILE A 1 89 ? -0.974 -0.653 2.150 1.00 84.81 89 ILE A N 1
ATOM 683 C CA . ILE A 1 89 ? -2.189 -0.583 2.958 1.00 84.81 89 ILE A CA 1
ATOM 684 C C . ILE A 1 89 ? -1.865 0.003 4.323 1.00 84.81 89 ILE A C 1
ATOM 686 O O . ILE A 1 89 ? -0.761 -0.188 4.839 1.00 84.81 89 ILE A O 1
ATOM 690 N N . ASN A 1 90 ? -2.855 0.633 4.946 1.00 84.31 90 ASN A N 1
ATOM 691 C CA . ASN A 1 90 ? -2.810 0.864 6.381 1.00 84.31 90 ASN A CA 1
ATOM 692 C C . ASN A 1 90 ? -3.079 -0.470 7.116 1.00 84.31 90 ASN A C 1
ATOM 694 O O . ASN A 1 90 ? -4.126 -1.090 6.893 1.00 84.31 90 ASN A O 1
ATOM 698 N N . PRO A 1 91 ? -2.169 -0.952 7.985 1.00 79.62 91 PRO A N 1
ATOM 699 C CA . PRO A 1 91 ? -2.334 -2.244 8.642 1.00 79.62 91 PRO A CA 1
ATOM 700 C C . PRO A 1 91 ? -3.354 -2.226 9.790 1.00 79.62 91 PRO A C 1
ATOM 702 O O . PRO A 1 91 ? -3.738 -3.300 10.246 1.00 79.62 91 P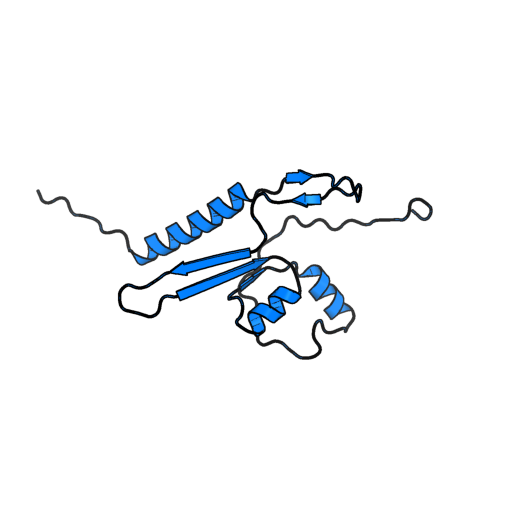RO A O 1
ATOM 705 N N . SER A 1 92 ? -3.803 -1.060 10.265 1.00 80.12 92 SER A N 1
ATOM 706 C CA . SER A 1 92 ? -4.642 -0.926 11.469 1.00 80.12 92 SER A CA 1
ATOM 707 C C . SER A 1 92 ? -5.921 -1.765 11.406 1.00 80.12 92 SER A C 1
ATOM 709 O O . SER A 1 92 ? -6.137 -2.621 12.261 1.00 80.12 92 SER A O 1
ATOM 711 N N . VAL A 1 93 ? -6.731 -1.606 10.356 1.00 79.94 93 VAL A N 1
ATOM 712 C CA . VAL A 1 93 ? -7.997 -2.343 10.199 1.00 79.94 93 VAL A CA 1
ATOM 713 C C . VAL A 1 93 ? -7.742 -3.847 10.047 1.00 79.94 93 VAL A C 1
ATOM 715 O O . VAL A 1 93 ? -8.468 -4.664 10.616 1.00 79.94 93 VAL A O 1
ATOM 718 N N . ALA A 1 94 ? -6.685 -4.228 9.322 1.00 81.62 94 ALA A N 1
ATOM 719 C CA . ALA A 1 94 ? -6.282 -5.626 9.182 1.00 81.62 94 ALA A CA 1
ATOM 720 C C . ALA A 1 94 ? -5.889 -6.246 10.533 1.00 81.62 94 ALA A C 1
ATOM 722 O O . ALA A 1 94 ? -6.339 -7.345 10.865 1.00 81.62 94 ALA A O 1
ATOM 723 N N . ALA A 1 95 ? -5.107 -5.519 11.330 1.00 82.19 95 ALA A N 1
ATOM 724 C CA . ALA A 1 95 ? -4.693 -5.922 12.665 1.00 82.19 95 ALA A CA 1
ATOM 725 C C . ALA A 1 95 ? -5.884 -6.008 13.632 1.00 82.19 95 ALA A C 1
ATOM 727 O O . ALA A 1 95 ? -5.993 -6.981 14.373 1.00 82.19 95 ALA A O 1
ATOM 728 N N . THR A 1 96 ? -6.824 -5.057 13.591 1.00 86.38 96 THR A N 1
ATOM 729 C CA . THR A 1 96 ? -8.044 -5.098 14.415 1.00 86.38 96 THR A CA 1
ATOM 730 C C . THR A 1 96 ? -8.907 -6.318 14.098 1.00 86.38 96 THR A C 1
ATOM 732 O O . THR A 1 96 ? -9.421 -6.964 15.010 1.00 86.38 96 THR A O 1
ATOM 735 N N . LEU A 1 97 ? -9.076 -6.660 12.819 1.00 86.81 97 LEU A N 1
ATOM 736 C CA . LEU A 1 97 ? -9.837 -7.846 12.419 1.00 86.81 97 LEU A CA 1
ATOM 737 C C . LEU A 1 97 ? -9.164 -9.134 12.904 1.00 86.81 97 LEU A C 1
ATOM 739 O O . LEU A 1 97 ? -9.840 -9.983 13.487 1.00 86.81 97 LEU A O 1
ATOM 743 N N . ALA A 1 98 ? -7.840 -9.232 12.754 1.00 84.50 98 ALA A N 1
ATOM 744 C CA . ALA A 1 98 ? -7.063 -10.351 13.278 1.00 84.50 98 ALA A CA 1
ATOM 745 C C . ALA A 1 98 ? -7.185 -10.470 14.808 1.00 84.50 98 ALA A C 1
ATOM 747 O O . ALA A 1 98 ? -7.445 -11.561 15.311 1.00 84.50 98 ALA A O 1
ATOM 748 N N . PHE A 1 99 ? -7.090 -9.353 15.537 1.00 86.44 99 PHE A N 1
ATOM 749 C CA . PHE A 1 99 ? -7.288 -9.305 16.989 1.00 86.44 99 PHE A CA 1
ATOM 750 C C . PHE A 1 99 ? -8.684 -9.794 17.405 1.00 86.44 99 PHE A C 1
ATOM 752 O O . PHE A 1 99 ? -8.827 -10.505 18.393 1.00 86.44 99 PHE A O 1
ATOM 759 N N . ARG A 1 100 ? -9.718 -9.482 16.616 1.00 90.56 100 ARG A N 1
ATOM 760 C CA . ARG A 1 100 ? -11.098 -9.956 16.826 1.00 90.56 100 ARG A CA 1
ATOM 761 C C . ARG A 1 100 ? -11.338 -11.399 16.357 1.00 90.56 100 ARG A C 1
ATOM 763 O O . ARG A 1 100 ? -12.488 -11.827 16.298 1.00 90.56 100 ARG A O 1
ATOM 770 N N . GLY A 1 101 ? -10.294 -12.135 15.968 1.00 87.94 101 GLY A N 1
ATOM 771 C CA . GLY A 1 101 ? -10.403 -13.508 15.466 1.00 87.94 101 GLY A CA 1
ATOM 772 C C . GLY A 1 101 ? -11.116 -13.624 14.115 1.00 87.94 101 GLY A C 1
ATOM 773 O O . GLY A 1 101 ? -11.549 -14.711 13.735 1.00 87.94 101 GLY A O 1
ATOM 774 N N . LYS A 1 102 ? -11.263 -12.518 13.375 1.00 87.75 102 LYS A N 1
ATOM 775 C CA . LYS A 1 102 ? -11.966 -12.479 12.093 1.00 87.75 102 LYS A CA 1
ATOM 776 C C . LYS A 1 102 ? -10.969 -12.329 10.951 1.00 87.75 102 LYS A C 1
ATOM 778 O O . LYS A 1 102 ? -10.304 -11.307 10.811 1.00 87.75 102 LYS A O 1
ATOM 783 N N . GLY A 1 103 ? -10.891 -13.344 10.096 1.00 83.75 103 GLY A N 1
ATOM 784 C CA . GLY A 1 103 ? -10.081 -13.277 8.883 1.00 83.75 103 GLY A CA 1
ATOM 785 C C . GLY A 1 103 ? -10.580 -12.194 7.921 1.00 83.75 103 GLY A C 1
ATOM 786 O O . GLY A 1 103 ? -11.780 -12.055 7.691 1.00 83.75 103 GLY A O 1
ATOM 787 N N . LEU A 1 104 ? -9.645 -11.455 7.319 1.00 83.56 104 LEU A N 1
ATOM 788 C CA . LEU A 1 104 ? -9.920 -10.468 6.261 1.00 83.56 104 LEU A CA 1
ATOM 789 C C . LEU A 1 104 ? -10.513 -11.089 4.994 1.00 83.56 104 LEU A C 1
ATOM 791 O O . LEU A 1 104 ? -11.269 -10.454 4.259 1.00 83.56 104 LEU A O 1
ATOM 795 N N . PHE A 1 105 ? -10.132 -12.333 4.722 1.00 88.44 105 PHE A N 1
ATOM 796 C CA . PHE A 1 105 ? -10.501 -13.072 3.528 1.00 88.44 105 PHE A CA 1
ATOM 797 C C . PHE A 1 105 ? -10.999 -14.456 3.927 1.00 88.44 105 PHE A C 1
ATOM 799 O O . PHE A 1 105 ? -10.557 -15.017 4.927 1.00 88.44 105 PHE A O 1
ATOM 806 N N . SER A 1 106 ? -11.882 -15.029 3.109 1.00 88.31 106 SER A N 1
ATOM 807 C CA . SER A 1 106 ? -12.412 -16.384 3.315 1.00 88.31 106 SER A CA 1
ATOM 808 C C . SER A 1 106 ? -11.346 -17.479 3.224 1.00 88.31 106 SER A C 1
ATOM 810 O O . SER A 1 106 ? -11.573 -18.597 3.672 1.00 88.31 106 SER A O 1
ATOM 812 N N . ARG A 1 107 ? -10.185 -17.168 2.637 1.00 90.25 107 ARG A N 1
ATOM 813 C CA . ARG A 1 107 ? -9.021 -18.048 2.535 1.00 90.25 107 ARG A CA 1
ATOM 814 C C . ARG A 1 107 ? -7.725 -17.235 2.581 1.00 90.25 107 ARG A C 1
ATOM 816 O O . ARG A 1 107 ? -7.747 -16.071 2.169 1.00 90.25 107 ARG A O 1
ATOM 823 N N . PRO A 1 108 ? -6.597 -17.832 3.003 1.00 89.81 108 PRO A N 1
ATOM 824 C CA . PRO A 1 108 ? -5.293 -17.182 2.930 1.00 89.81 108 PRO A CA 1
ATOM 825 C C . PRO A 1 108 ? -4.965 -16.722 1.503 1.00 89.81 108 PRO A C 1
ATOM 827 O O . PRO A 1 108 ? -5.187 -17.455 0.535 1.00 89.81 108 PRO A O 1
ATOM 830 N N . LEU A 1 109 ? -4.431 -15.507 1.370 1.00 91.62 109 LEU A N 1
ATOM 831 C CA . LEU A 1 109 ? -3.907 -14.992 0.106 1.00 91.62 109 LEU A CA 1
ATOM 832 C C . LEU A 1 109 ? -2.395 -15.223 0.046 1.00 91.62 109 LEU A C 1
ATOM 834 O O . LEU A 1 109 ? -1.691 -14.999 1.027 1.00 91.62 109 LEU A O 1
ATOM 838 N N . ALA A 1 110 ? -1.889 -15.633 -1.118 1.00 92.19 110 ALA A N 1
ATOM 839 C CA . ALA A 1 110 ? -0.458 -15.819 -1.354 1.00 92.19 110 ALA A CA 1
ATOM 840 C C . ALA A 1 110 ? 0.240 -14.469 -1.605 1.00 92.19 110 ALA A C 1
ATOM 842 O O . ALA A 1 110 ? 0.658 -14.167 -2.721 1.00 92.19 110 ALA A O 1
ATOM 843 N N . ILE A 1 111 ? 0.329 -13.645 -0.563 1.00 91.25 111 ILE A N 1
ATOM 844 C CA . ILE A 1 111 ? 0.991 -12.335 -0.561 1.00 91.25 111 ILE A CA 1
ATOM 845 C C . ILE A 1 111 ? 2.037 -12.279 0.557 1.00 91.25 111 ILE A C 1
ATOM 847 O O . ILE A 1 111 ? 1.982 -13.063 1.504 1.00 91.25 111 ILE A O 1
ATOM 851 N N . ARG A 1 112 ? 3.008 -11.369 0.445 1.00 91.12 112 ARG A N 1
ATOM 852 C CA . ARG A 1 112 ? 4.051 -11.147 1.456 1.00 91.12 112 ARG A CA 1
ATOM 853 C C . ARG A 1 112 ? 4.255 -9.659 1.688 1.00 91.12 112 ARG A C 1
ATOM 855 O O . ARG A 1 112 ? 4.279 -8.889 0.731 1.00 91.12 112 ARG A O 1
ATOM 862 N N . SER A 1 113 ? 4.454 -9.287 2.946 1.00 88.06 113 SER A N 1
ATOM 863 C CA . SER A 1 113 ? 4.951 -7.962 3.305 1.00 88.06 113 SER A CA 1
ATOM 864 C C . SER A 1 113 ? 6.413 -7.854 2.886 1.00 88.06 113 SER A C 1
ATOM 866 O O . SER A 1 113 ? 7.213 -8.725 3.222 1.00 88.06 113 SER A O 1
ATOM 868 N N . ILE A 1 114 ? 6.751 -6.802 2.143 1.00 89.44 114 ILE A N 1
ATOM 869 C CA . ILE A 1 114 ? 8.125 -6.545 1.683 1.00 89.44 114 ILE A CA 1
ATOM 870 C C . ILE A 1 114 ? 8.786 -5.381 2.425 1.00 89.44 114 ILE A C 1
ATOM 872 O O . ILE A 1 114 ? 10.006 -5.340 2.533 1.00 89.44 114 ILE A O 1
ATOM 876 N N . ALA A 1 115 ? 7.983 -4.450 2.939 1.00 82.38 115 ALA A N 1
ATOM 877 C CA . ALA A 1 115 ? 8.422 -3.278 3.678 1.00 82.38 115 ALA A CA 1
ATOM 878 C C . ALA A 1 115 ? 7.276 -2.764 4.558 1.00 82.38 115 ALA A C 1
ATOM 880 O O . ALA A 1 115 ? 6.101 -2.982 4.250 1.00 82.38 115 ALA A O 1
ATOM 881 N N . VAL A 1 116 ? 7.636 -2.074 5.638 1.00 79.94 116 VAL A N 1
ATOM 882 C CA . VAL A 1 116 ? 6.721 -1.313 6.491 1.00 79.94 116 VAL A CA 1
ATOM 883 C C . VAL A 1 116 ? 7.330 0.070 6.651 1.00 79.94 116 VAL A C 1
ATOM 885 O O . VAL A 1 116 ? 8.485 0.188 7.056 1.00 79.94 116 VAL A O 1
ATOM 888 N N . PHE A 1 117 ? 6.563 1.099 6.315 1.00 73.25 117 PHE A N 1
ATOM 889 C CA . PHE A 1 117 ? 6.977 2.487 6.464 1.00 73.25 117 PHE A CA 1
ATOM 890 C C . PHE A 1 117 ? 6.222 3.107 7.639 1.00 73.25 117 PHE A C 1
ATOM 892 O O . PHE A 1 117 ? 5.029 2.825 7.795 1.00 73.25 117 PHE A O 1
ATOM 899 N N . PRO A 1 118 ? 6.882 3.932 8.469 1.00 68.25 118 PRO A N 1
ATOM 900 C CA . PRO A 1 118 ? 6.167 4.726 9.453 1.00 68.25 118 PRO A CA 1
ATOM 901 C C . PRO A 1 118 ? 5.171 5.640 8.731 1.00 68.25 118 PRO A C 1
ATOM 903 O O . PRO A 1 118 ? 5.478 6.202 7.680 1.00 68.25 118 PRO A O 1
ATOM 906 N N . SER A 1 119 ? 3.978 5.766 9.299 1.00 67.44 119 SER A N 1
ATOM 907 C CA . SER A 1 119 ? 2.938 6.679 8.834 1.00 67.44 119 SER A CA 1
ATOM 908 C C . SER A 1 119 ? 2.655 7.694 9.934 1.00 67.44 119 SER A C 1
ATOM 910 O O . SER A 1 119 ? 2.738 7.357 11.115 1.00 67.44 119 SER A O 1
ATOM 912 N N . TYR A 1 120 ? 2.289 8.916 9.552 1.00 68.62 120 TYR A N 1
ATOM 913 C CA . TYR A 1 120 ? 1.800 9.945 10.477 1.00 68.62 120 TYR A CA 1
ATOM 914 C C . TYR A 1 120 ? 0.317 9.746 10.835 1.00 68.62 120 TYR A C 1
ATOM 916 O O . TYR A 1 120 ? -0.357 10.696 11.231 1.00 68.62 120 TYR A O 1
ATOM 924 N N . ASP A 1 121 ? -0.207 8.528 10.673 1.00 69.75 121 ASP A N 1
ATOM 925 C CA . ASP A 1 121 ? -1.575 8.199 11.054 1.00 69.75 121 ASP A CA 1
ATOM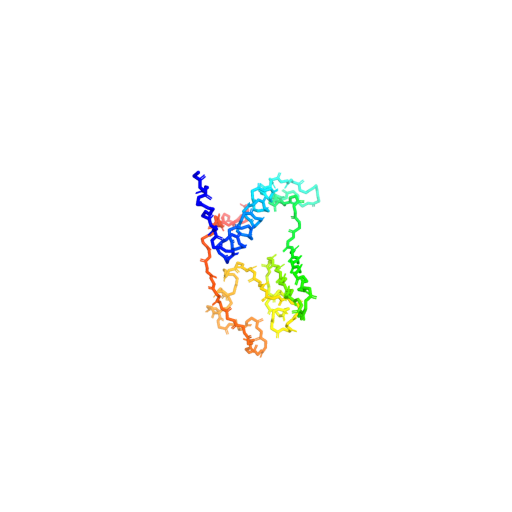 926 C C . ASP A 1 121 ? -1.789 8.488 12.541 1.00 69.75 121 ASP A C 1
ATOM 928 O O . ASP A 1 121 ? -1.065 7.994 13.410 1.00 69.75 121 ASP A O 1
ATOM 932 N N . VAL A 1 122 ? -2.817 9.279 12.831 1.00 67.19 122 VAL A N 1
ATOM 933 C CA . VAL A 1 122 ? -3.239 9.589 14.195 1.00 67.19 122 VAL A CA 1
ATOM 934 C C . VAL A 1 122 ? -4.435 8.725 14.569 1.00 67.19 122 VAL A C 1
ATOM 936 O O . VAL A 1 122 ? -5.373 8.556 13.791 1.00 67.19 122 VAL A O 1
ATOM 939 N N . MET A 1 123 ? -4.415 8.177 15.782 1.00 70.81 123 MET A N 1
ATOM 940 C CA . MET A 1 123 ? -5.578 7.514 16.363 1.00 70.81 123 MET A CA 1
ATOM 941 C C . MET A 1 123 ? -6.355 8.536 17.190 1.00 70.81 123 MET A C 1
ATOM 943 O O . MET A 1 123 ? -5.828 9.078 18.160 1.00 70.81 123 MET A O 1
ATOM 947 N N . ALA A 1 124 ? -7.598 8.803 16.796 1.00 73.75 124 ALA A N 1
ATOM 948 C CA . ALA A 1 124 ? -8.497 9.695 17.517 1.00 73.75 124 ALA A CA 1
ATOM 949 C C . ALA A 1 124 ? -9.573 8.892 18.255 1.00 73.75 124 ALA A C 1
ATOM 951 O O . ALA A 1 124 ? -10.103 7.911 17.729 1.00 73.75 124 ALA A O 1
ATOM 952 N N . PHE A 1 125 ? -9.917 9.338 19.460 1.00 82.62 125 PHE A N 1
ATOM 953 C CA . PHE A 1 125 ? -11.126 8.904 20.148 1.00 82.62 125 PHE A CA 1
ATOM 954 C C . PHE A 1 125 ? -12.223 9.903 19.813 1.00 82.62 125 PHE A C 1
ATOM 956 O O . PHE A 1 125 ? -12.121 11.079 20.156 1.00 82.62 125 PHE A O 1
ATOM 963 N N . ALA A 1 126 ? -13.230 9.434 19.085 1.00 83.12 126 ALA A N 1
ATOM 964 C CA . ALA A 1 126 ? -14.414 10.211 18.781 1.00 83.12 126 ALA A CA 1
ATOM 965 C C . ALA A 1 126 ? -15.562 9.719 19.648 1.00 83.12 126 ALA A C 1
ATOM 967 O O . ALA A 1 126 ? -15.714 8.521 19.900 1.00 83.12 126 ALA A O 1
ATOM 968 N N . VAL A 1 127 ? -16.359 10.673 20.081 1.00 89.50 127 VAL A N 1
ATOM 969 C CA . VAL A 1 127 ? -17.409 10.496 21.059 1.00 89.50 127 VAL A CA 1
ATOM 970 C C . VAL A 1 127 ? -18.626 11.267 20.596 1.00 89.50 127 VAL A C 1
ATOM 972 O O . VAL A 1 127 ? -18.498 12.323 19.975 1.00 89.50 127 VAL A O 1
ATOM 975 N N . HIS A 1 128 ? -19.811 10.714 20.824 1.00 87.12 128 HIS A N 1
ATOM 976 C CA . HIS A 1 128 ? -21.024 11.429 20.467 1.00 87.12 128 HIS A CA 1
ATOM 977 C C . HIS A 1 128 ? -21.198 12.599 21.435 1.00 87.12 128 HIS A C 1
ATOM 979 O O . HIS A 1 128 ? -21.036 12.416 22.637 1.00 87.12 128 HIS A O 1
ATOM 985 N N . GLU A 1 129 ? -21.561 13.784 20.939 1.00 88.00 129 GLU A N 1
ATOM 986 C CA . GLU A 1 129 ? -21.691 14.989 21.774 1.00 88.00 129 GLU A CA 1
ATOM 987 C C . GLU A 1 129 ? -22.598 14.753 22.991 1.00 88.00 129 GLU A C 1
ATOM 989 O O . GLU A 1 129 ? -22.311 15.208 24.093 1.00 88.00 129 GLU A O 1
ATOM 994 N N . SER A 1 130 ? -23.660 13.961 22.816 1.00 89.94 130 SER A N 1
ATOM 995 C CA . SER A 1 130 ? -24.584 13.649 23.908 1.00 89.94 130 SER A CA 1
ATOM 996 C C . SER A 1 130 ? -24.065 12.621 24.921 1.00 89.94 130 SER A C 1
ATOM 998 O O . SER A 1 130 ? -24.713 12.432 25.947 1.00 89.94 130 SER A O 1
ATOM 1000 N N . THR A 1 131 ? -22.994 11.881 24.623 1.00 87.25 131 THR A N 1
ATOM 1001 C CA . THR A 1 131 ? -22.468 10.810 25.495 1.00 87.25 131 THR A CA 1
ATOM 1002 C C . THR A 1 131 ? -21.059 11.073 26.000 1.00 87.25 131 THR A C 1
ATOM 1004 O O . THR A 1 131 ? -20.670 10.447 26.983 1.00 87.25 131 THR A O 1
ATOM 1007 N N . GLY A 1 132 ? -20.344 12.003 25.363 1.00 60.28 132 GLY A N 1
ATOM 1008 C CA . GLY A 1 132 ? -18.971 12.348 25.695 1.00 60.28 132 GLY A CA 1
ATOM 1009 C C . GLY A 1 132 ? -17.969 11.276 25.343 1.00 60.28 132 GLY A C 1
ATOM 1010 O O . GLY A 1 132 ? -18.349 10.121 25.018 1.00 60.28 132 GLY A O 1
#

Solvent-accessible surface area (backbone atoms only — not comparable to full-atom values): 8546 Å² total; per-residue (Å²): 133,84,79,82,78,80,75,73,60,68,66,60,53,51,54,49,53,52,51,49,53,52,47,51,49,50,69,63,28,55,65,44,83,44,67,48,87,88,71,76,46,84,37,82,44,48,86,47,80,59,62,52,76,49,73,47,80,46,97,88,54,90,46,58,74,48,28,40,37,51,61,55,74,68,43,53,51,32,34,54,67,66,75,30,69,42,59,48,58,71,60,63,67,59,50,52,33,52,75,68,74,39,73,95,51,100,58,92,68,86,71,78,89,87,78,86,75,94,70,91,78,79,89,79,90,84,58,54,88,93,72,90